Protein AF-A0A2D4HN93-F1 (afdb_monomer_lite)

Radius of gyration: 15.49 Å; chains: 1; bounding box: 56×27×33 Å

Foldseek 3Di:
DDDDDVVVVVLVVLLVVLLVLLQDVVNVVCNLVSLVVLLVSLVVCQQVCLVCCVVPVVSLLVSLVVVVVVQQPQDPVRDGDGRPVNVSSVVSVVSNCVRNPPSCVVCVVSVVVSVVVRD

Organism: NCBI:txid129467

Secondary structure (DSSP, 8-state):
-----HHHHHHHHHHHHHHHHHH-GGGGGGHHHHHHHHHHHHHHHGGGGGGGHHHHHHHHHHHHHHHGGGT--B-TTSPBPPPHHHHHHHHHHHHHHHHHGGGGGGGHHHHHHHHHHT-

Sequence (119 aa):
MGNLPLDEFYPAVSMVALMRIFRDQSLSHHHTMVVQAITFIFKSLGLKCVQFLPQVMPTFLNVIRVCDGAIREVKEDGDSVLGRRAEFLFQQLGMLVSFVRSHIRPYMDEIVTLMRDFW

pLDDT: mean 85.3, std 14.15, range [47.31, 97.31]

Structure (mmCIF, N/CA/C/O backbone):
data_AF-A0A2D4HN93-F1
#
_entry.id   AF-A0A2D4HN93-F1
#
loop_
_atom_site.group_PDB
_atom_site.id
_atom_site.type_symbol
_atom_site.label_atom_id
_atom_site.label_alt_id
_atom_site.label_comp_id
_atom_site.label_asym_id
_atom_site.label_entity_id
_atom_site.label_seq_id
_atom_site.pdbx_PDB_ins_code
_atom_site.Cartn_x
_atom_site.Cartn_y
_atom_site.Cartn_z
_atom_site.occupancy
_atom_site.B_iso_or_equiv
_atom_site.auth_seq_id
_atom_site.auth_comp_id
_atom_site.auth_asym_id
_atom_site.auth_atom_id
_atom_site.pdbx_PDB_model_num
ATOM 1 N N . MET A 1 1 ? -27.792 0.356 0.208 1.00 47.31 1 MET A N 1
ATOM 2 C CA . MET A 1 1 ? -26.472 0.876 0.618 1.00 47.31 1 MET A CA 1
ATOM 3 C C . MET A 1 1 ? -26.730 1.848 1.753 1.00 47.31 1 MET A C 1
ATOM 5 O O . MET A 1 1 ? -27.381 2.852 1.511 1.00 47.31 1 MET A O 1
ATOM 9 N N . GLY A 1 2 ? -26.401 1.481 2.995 1.00 51.75 2 GLY A N 1
ATOM 10 C CA . GLY A 1 2 ? -26.636 2.357 4.147 1.00 51.75 2 GLY A CA 1
ATOM 11 C C . GLY A 1 2 ? -25.764 3.604 4.036 1.00 51.75 2 GLY A C 1
ATOM 12 O O . GLY A 1 2 ? -24.595 3.481 3.679 1.00 51.75 2 GLY A O 1
ATOM 13 N N . ASN A 1 3 ? -26.335 4.784 4.284 1.00 58.66 3 ASN A N 1
ATOM 14 C CA . ASN A 1 3 ? -25.585 6.036 4.345 1.00 58.66 3 ASN A CA 1
ATOM 15 C C . ASN A 1 3 ? -24.503 5.907 5.421 1.00 58.66 3 ASN A C 1
ATOM 17 O O . ASN A 1 3 ? -24.812 5.961 6.611 1.00 58.66 3 ASN A O 1
ATOM 21 N N . LEU A 1 4 ? -23.248 5.732 5.006 1.00 65.31 4 LEU A N 1
ATOM 22 C CA . LEU A 1 4 ? -22.130 6.009 5.892 1.00 65.31 4 LEU A CA 1
ATOM 23 C C . LEU A 1 4 ? -22.155 7.511 6.221 1.00 65.31 4 LEU A C 1
ATOM 25 O O . LEU A 1 4 ? -22.493 8.316 5.344 1.00 65.31 4 LEU A O 1
ATOM 29 N N . PRO A 1 5 ? -21.792 7.914 7.450 1.00 81.00 5 PRO A N 1
ATOM 30 C CA . PRO A 1 5 ? -21.475 9.308 7.725 1.00 81.00 5 PRO A CA 1
ATOM 31 C C . PRO A 1 5 ? -20.462 9.803 6.682 1.00 81.00 5 PRO A C 1
ATOM 33 O O . PRO A 1 5 ? -19.585 9.041 6.268 1.00 81.00 5 PRO A O 1
ATOM 36 N N . LEU A 1 6 ? -20.571 11.061 6.241 1.00 84.38 6 LEU A N 1
ATOM 37 C CA . LEU A 1 6 ? -19.728 11.601 5.160 1.00 84.38 6 LEU A CA 1
ATOM 38 C C . LEU A 1 6 ? -18.224 11.375 5.413 1.00 84.38 6 LEU A C 1
ATOM 40 O O . LEU A 1 6 ? -17.483 11.060 4.483 1.00 84.38 6 LEU A O 1
ATOM 44 N N . ASP A 1 7 ? -17.803 11.423 6.677 1.00 81.12 7 ASP A N 1
ATOM 45 C CA . ASP A 1 7 ? -16.424 11.182 7.119 1.00 81.12 7 ASP A CA 1
ATOM 46 C C . ASP A 1 7 ? -15.901 9.769 6.806 1.00 81.12 7 ASP A C 1
ATOM 48 O O . ASP A 1 7 ? -14.701 9.574 6.626 1.00 81.12 7 ASP A O 1
ATOM 52 N N . GLU A 1 8 ? -16.784 8.774 6.718 1.00 84.06 8 GLU A N 1
ATOM 53 C CA . GLU A 1 8 ? -16.445 7.396 6.343 1.00 84.06 8 GLU A CA 1
ATOM 54 C C . GLU A 1 8 ? -16.673 7.141 4.845 1.00 84.06 8 GLU A C 1
ATOM 56 O O . GLU A 1 8 ? -16.007 6.295 4.242 1.00 84.06 8 GLU A O 1
ATOM 61 N N . PHE A 1 9 ? -17.560 7.920 4.218 1.00 88.75 9 PHE A N 1
ATOM 62 C CA . PHE A 1 9 ? -17.839 7.858 2.786 1.00 88.75 9 PHE A CA 1
ATOM 63 C C . PHE A 1 9 ? -16.641 8.305 1.933 1.00 88.75 9 PHE A C 1
ATOM 65 O O . PHE A 1 9 ? -16.270 7.600 0.991 1.00 88.75 9 PHE A O 1
ATOM 72 N N . TYR A 1 10 ? -15.998 9.436 2.254 1.00 91.88 10 TYR A N 1
ATOM 73 C CA . TYR A 1 10 ? -14.899 9.958 1.425 1.00 91.88 10 TYR A CA 1
ATOM 74 C C . TYR A 1 10 ? -13.687 9.017 1.339 1.00 91.88 10 TYR A C 1
ATOM 76 O O . TYR A 1 10 ? -13.215 8.770 0.220 1.00 91.88 10 TYR A O 1
ATOM 84 N N . PRO A 1 11 ? -13.182 8.441 2.451 1.00 91.94 11 PRO A N 1
ATOM 85 C CA . PRO A 1 11 ? -12.104 7.463 2.384 1.00 91.94 11 PRO A CA 1
ATOM 86 C C . PRO A 1 11 ? -12.524 6.208 1.620 1.00 91.94 11 PRO A C 1
ATOM 88 O O . PRO A 1 11 ? -11.753 5.725 0.798 1.00 91.94 11 PRO A O 1
ATOM 91 N N . ALA A 1 12 ? -13.751 5.714 1.817 1.00 92.62 12 ALA A N 1
ATOM 92 C CA . ALA A 1 12 ? -14.230 4.523 1.122 1.00 92.62 12 ALA A CA 1
ATOM 93 C C . ALA A 1 12 ? -14.256 4.712 -0.405 1.00 92.62 12 ALA A C 1
ATOM 95 O O . ALA A 1 12 ? -13.712 3.887 -1.141 1.00 92.62 12 ALA A O 1
ATOM 96 N N . VAL A 1 13 ? -14.817 5.823 -0.892 1.00 94.81 13 VAL A N 1
ATOM 97 C CA . VAL A 1 13 ? -14.859 6.127 -2.332 1.00 94.81 13 VAL A CA 1
ATOM 98 C C . VAL A 1 13 ? -13.454 6.332 -2.900 1.00 94.81 13 VAL A C 1
ATOM 100 O O . VAL A 1 13 ? -13.134 5.789 -3.960 1.00 94.81 13 VAL A O 1
ATOM 103 N N . SER A 1 14 ? -12.594 7.055 -2.176 1.00 95.12 14 SER A N 1
ATOM 104 C CA . SER A 1 14 ? -11.201 7.284 -2.582 1.00 95.12 14 SER A CA 1
ATOM 105 C C . SER A 1 14 ? -10.433 5.968 -2.696 1.00 95.12 14 SER A C 1
ATOM 107 O O . SER A 1 14 ? -9.773 5.724 -3.704 1.00 95.12 14 SER A O 1
ATOM 109 N N . MET A 1 15 ? -10.573 5.077 -1.710 1.00 94.94 15 MET A N 1
ATOM 110 C CA . MET A 1 15 ? -9.950 3.754 -1.727 1.00 94.94 15 MET A CA 1
ATOM 111 C C . MET A 1 15 ? -10.433 2.922 -2.914 1.00 94.94 15 MET A C 1
ATOM 113 O O . MET A 1 15 ? -9.614 2.336 -3.613 1.00 94.94 15 MET A O 1
ATOM 117 N N . VAL A 1 16 ? -11.734 2.900 -3.214 1.00 94.62 16 VAL A N 1
ATOM 118 C CA . VAL A 1 16 ? -12.258 2.168 -4.381 1.00 94.62 16 VAL A CA 1
ATOM 119 C C . VAL A 1 16 ? -11.640 2.670 -5.690 1.00 94.62 16 VAL A C 1
ATOM 121 O O . VAL A 1 16 ? -11.201 1.855 -6.505 1.00 94.62 16 VAL A O 1
ATOM 124 N N . ALA A 1 17 ? -11.560 3.988 -5.886 1.00 95.25 17 ALA A N 1
ATOM 125 C CA . ALA A 1 17 ? -10.973 4.574 -7.090 1.00 95.25 17 ALA A CA 1
ATOM 126 C C . ALA A 1 17 ? -9.465 4.285 -7.201 1.00 95.25 17 ALA A C 1
ATOM 128 O O . ALA A 1 17 ? -9.000 3.821 -8.244 1.00 95.25 17 ALA A O 1
ATOM 129 N N . LEU A 1 18 ? -8.713 4.486 -6.114 1.00 96.31 18 LEU A N 1
ATOM 130 C CA . LEU A 1 18 ? -7.272 4.226 -6.057 1.00 96.31 18 LEU A CA 1
ATOM 131 C C . LEU A 1 18 ? -6.955 2.749 -6.313 1.00 96.31 18 LEU A C 1
ATOM 133 O O . LEU A 1 18 ? -6.078 2.436 -7.116 1.00 96.31 18 LEU A O 1
ATOM 137 N N . MET A 1 19 ? -7.712 1.831 -5.708 1.00 95.06 19 MET A N 1
ATOM 138 C CA . MET A 1 19 ? -7.525 0.393 -5.908 1.00 95.06 19 MET A CA 1
ATOM 139 C C . MET A 1 19 ? -7.823 -0.052 -7.341 1.00 95.06 19 MET A C 1
ATOM 141 O O . MET A 1 19 ? -7.245 -1.036 -7.797 1.00 95.06 19 MET A O 1
ATOM 145 N N . ARG A 1 20 ? -8.695 0.658 -8.068 1.00 94.25 20 ARG A N 1
ATOM 146 C CA . ARG A 1 20 ? -8.950 0.383 -9.488 1.00 94.25 20 ARG A CA 1
ATOM 147 C C . ARG A 1 20 ? -7.718 0.672 -10.339 1.00 94.25 20 ARG A C 1
ATOM 149 O O . ARG A 1 20 ? -7.347 -0.170 -11.145 1.00 94.25 20 ARG A O 1
ATOM 156 N N . ILE A 1 21 ? -7.078 1.819 -10.109 1.00 93.81 21 ILE A N 1
ATOM 157 C CA . ILE A 1 21 ? -5.837 2.206 -10.796 1.00 93.81 21 ILE A CA 1
ATOM 158 C C . ILE A 1 21 ? -4.710 1.250 -10.403 1.00 93.81 21 ILE A C 1
ATOM 160 O O . ILE A 1 21 ? -3.990 0.761 -11.259 1.00 93.81 21 ILE A O 1
ATOM 164 N N . PHE A 1 22 ? -4.589 0.930 -9.113 1.00 92.38 22 PHE A N 1
ATOM 165 C CA . PHE A 1 22 ? -3.486 0.120 -8.596 1.00 92.38 22 PHE A CA 1
ATOM 166 C C . PHE A 1 22 ? -3.460 -1.326 -9.112 1.00 92.38 22 PHE A C 1
ATOM 168 O O . PHE A 1 22 ? -2.412 -1.968 -9.115 1.00 92.38 22 PHE A O 1
ATOM 175 N N . ARG A 1 23 ? -4.617 -1.855 -9.524 1.00 90.50 23 ARG A N 1
ATOM 176 C CA . ARG A 1 23 ? -4.738 -3.190 -10.128 1.00 90.50 23 ARG A CA 1
ATOM 177 C C . ARG A 1 23 ? -4.372 -3.208 -11.611 1.00 90.50 23 ARG A C 1
ATOM 179 O O . ARG A 1 23 ? -4.108 -4.285 -12.138 1.00 90.50 23 ARG A O 1
ATOM 186 N N . ASP A 1 24 ? -4.381 -2.058 -12.278 1.00 89.69 24 ASP A N 1
ATOM 187 C CA . ASP A 1 24 ? -4.152 -1.960 -13.714 1.00 89.69 24 ASP A CA 1
ATOM 188 C C . ASP A 1 24 ? -2.668 -1.727 -14.018 1.00 89.69 24 ASP A C 1
ATOM 190 O O . ASP A 1 24 ? -2.142 -0.624 -13.887 1.00 89.69 24 ASP A O 1
ATOM 194 N N . GLN A 1 25 ? -1.986 -2.776 -14.477 1.00 82.50 25 GLN A N 1
ATOM 195 C CA . GLN A 1 25 ? -0.558 -2.708 -14.795 1.00 82.50 25 GLN A CA 1
ATOM 196 C C . GLN A 1 25 ? -0.231 -1.753 -15.953 1.00 82.50 25 GLN A C 1
ATOM 198 O O . GLN A 1 25 ? 0.896 -1.254 -16.024 1.00 82.50 25 GLN A O 1
ATOM 203 N N . SER A 1 26 ? -1.196 -1.442 -16.830 1.00 87.62 26 SER A N 1
ATOM 204 C CA . SER A 1 26 ? -1.000 -0.440 -17.887 1.00 87.62 26 SER A CA 1
ATOM 205 C C . SER A 1 26 ? -0.810 0.970 -17.314 1.00 87.62 26 SER A C 1
ATOM 207 O O . SER A 1 26 ? -0.161 1.812 -17.931 1.00 87.62 26 SER A O 1
ATOM 209 N N . LEU A 1 27 ? -1.279 1.200 -16.082 1.00 87.31 27 LEU A N 1
ATOM 210 C CA . LEU A 1 27 ? -1.138 2.447 -15.330 1.00 87.31 27 LEU A CA 1
ATOM 211 C C . LEU A 1 27 ? 0.026 2.403 -14.330 1.00 87.31 27 LEU A C 1
ATOM 213 O O . LEU A 1 27 ? 0.084 3.214 -13.403 1.00 87.31 27 LEU A O 1
ATOM 217 N N . SER A 1 28 ? 0.984 1.492 -14.518 1.00 82.81 28 SER A N 1
ATOM 218 C CA . SER A 1 28 ? 2.140 1.303 -13.631 1.00 82.81 28 SER A CA 1
ATOM 219 C C . SER A 1 28 ? 2.910 2.590 -13.304 1.00 82.81 28 SER A C 1
ATOM 221 O O . SER A 1 28 ? 3.355 2.753 -12.165 1.00 82.81 28 SER A O 1
ATOM 223 N N . HIS A 1 29 ? 2.995 3.540 -14.243 1.00 85.88 29 HIS A N 1
ATOM 224 C CA . HIS A 1 29 ? 3.591 4.867 -14.036 1.00 85.88 29 HIS A CA 1
ATOM 225 C C . HIS A 1 29 ? 2.916 5.688 -12.920 1.00 85.88 29 HIS A C 1
ATOM 227 O O . HIS A 1 29 ? 3.555 6.543 -12.311 1.00 85.88 29 HIS A O 1
ATOM 233 N N . HIS A 1 30 ? 1.645 5.419 -12.612 1.00 90.19 30 HIS A N 1
ATOM 234 C CA . HIS A 1 30 ? 0.889 6.089 -11.553 1.00 90.19 30 HIS A CA 1
ATOM 235 C C . HIS A 1 30 ? 0.920 5.346 -10.211 1.00 90.19 30 HIS A C 1
ATOM 237 O O . HIS A 1 30 ? 0.497 5.911 -9.201 1.00 90.19 30 HIS A O 1
ATOM 243 N N . HIS A 1 31 ? 1.442 4.113 -10.147 1.00 89.38 31 HIS A N 1
ATOM 244 C CA . HIS A 1 31 ? 1.404 3.307 -8.918 1.00 89.38 31 HIS A CA 1
AT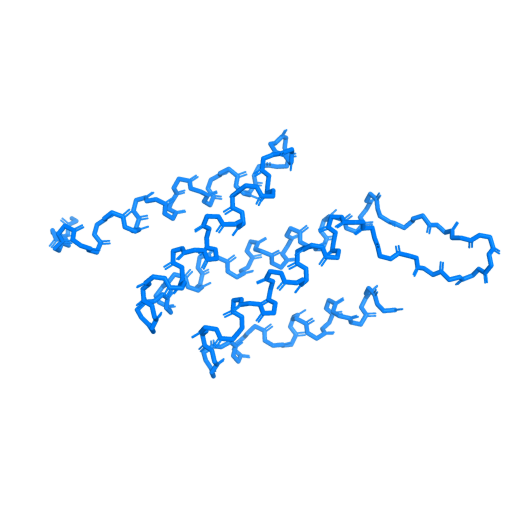OM 245 C C . HIS A 1 31 ? 2.109 3.996 -7.746 1.00 89.38 31 HIS A C 1
ATOM 247 O O . HIS A 1 31 ? 1.614 3.927 -6.626 1.00 89.38 31 HIS A O 1
ATOM 253 N N . THR A 1 32 ? 3.213 4.708 -7.992 1.00 89.81 32 THR A N 1
ATOM 254 C CA . THR A 1 32 ? 3.920 5.465 -6.948 1.00 89.81 32 THR A CA 1
ATOM 255 C C . THR A 1 32 ? 2.997 6.479 -6.271 1.00 89.81 32 THR A C 1
ATOM 257 O O . THR A 1 32 ? 2.902 6.501 -5.045 1.00 89.81 32 THR A O 1
ATOM 260 N N . MET A 1 33 ? 2.257 7.268 -7.058 1.00 93.12 33 MET A N 1
ATOM 261 C CA . MET A 1 33 ? 1.324 8.275 -6.536 1.00 93.12 33 MET A CA 1
ATOM 262 C C . MET A 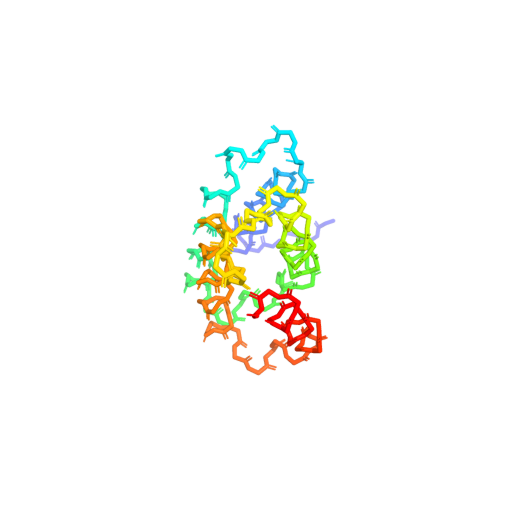1 33 ? 0.141 7.629 -5.811 1.00 93.12 33 MET A C 1
ATOM 264 O O . MET A 1 33 ? -0.276 8.097 -4.753 1.00 93.12 33 MET A O 1
ATOM 268 N N . VAL A 1 34 ? -0.380 6.526 -6.354 1.00 95.00 34 VAL A N 1
ATOM 269 C CA . VAL A 1 34 ? -1.496 5.789 -5.749 1.00 95.00 34 VAL A CA 1
ATOM 270 C C . VAL A 1 34 ? -1.111 5.230 -4.381 1.00 95.00 34 VAL A C 1
ATOM 272 O O . VAL A 1 34 ? -1.855 5.394 -3.417 1.00 95.00 34 VAL A O 1
ATOM 275 N N . VAL A 1 35 ? 0.070 4.622 -4.268 1.00 94.00 35 VAL A N 1
ATOM 276 C CA . VAL A 1 35 ? 0.562 4.076 -3.000 1.00 94.00 35 VAL A CA 1
ATOM 277 C C . VAL A 1 35 ? 0.775 5.182 -1.970 1.00 94.00 35 VAL A C 1
ATOM 279 O O . VAL A 1 35 ? 0.337 5.031 -0.833 1.00 94.00 35 VAL A O 1
ATOM 282 N N . GLN A 1 36 ? 1.364 6.318 -2.358 1.00 94.00 36 GLN A N 1
ATOM 283 C CA . GLN A 1 36 ? 1.510 7.469 -1.456 1.00 94.00 36 GLN A CA 1
ATOM 284 C C . GLN A 1 36 ? 0.158 7.952 -0.919 1.00 94.00 36 GLN A C 1
ATOM 286 O O . GLN A 1 36 ? 0.033 8.218 0.278 1.00 94.00 36 GLN A O 1
ATOM 291 N N . ALA A 1 37 ? -0.865 8.022 -1.778 1.00 96.12 37 ALA A N 1
ATOM 292 C CA . ALA A 1 37 ? -2.213 8.406 -1.373 1.00 96.12 37 ALA A CA 1
ATOM 293 C C . ALA A 1 37 ? -2.824 7.401 -0.382 1.00 96.12 37 ALA A C 1
ATOM 295 O O . ALA A 1 37 ? -3.372 7.812 0.640 1.00 96.12 37 ALA A O 1
ATOM 296 N N . ILE A 1 38 ? -2.678 6.093 -0.625 1.00 95.38 38 ILE A N 1
ATOM 297 C CA . ILE A 1 38 ? -3.155 5.044 0.293 1.00 95.38 38 ILE A CA 1
ATOM 298 C C . ILE A 1 38 ? -2.450 5.151 1.652 1.00 95.38 38 ILE A C 1
ATOM 300 O O . ILE A 1 38 ? -3.117 5.169 2.689 1.00 95.38 38 ILE A O 1
ATOM 304 N N . THR A 1 39 ? -1.121 5.287 1.665 1.00 94.19 39 THR A N 1
ATOM 305 C CA . THR A 1 39 ? -0.333 5.470 2.893 1.00 94.19 39 THR A CA 1
ATOM 306 C C . THR A 1 39 ? -0.801 6.704 3.670 1.00 94.19 39 THR A C 1
ATOM 308 O O . THR A 1 39 ? -0.953 6.650 4.893 1.00 94.19 39 THR A O 1
ATOM 311 N N . PHE A 1 40 ? -1.081 7.812 2.977 1.00 94.88 40 PHE A N 1
ATOM 312 C CA . PHE A 1 40 ? -1.595 9.033 3.596 1.00 94.88 40 PHE A CA 1
ATOM 313 C C . PHE A 1 40 ? -3.003 8.850 4.184 1.00 94.88 40 PHE A C 1
ATOM 315 O O . PHE A 1 40 ? -3.243 9.253 5.323 1.00 94.88 40 PHE A O 1
ATOM 322 N N . ILE A 1 41 ? -3.912 8.184 3.463 1.00 94.88 41 ILE A N 1
ATOM 323 C CA . ILE A 1 41 ? -5.256 7.853 3.959 1.00 94.88 41 ILE A CA 1
ATOM 324 C C . ILE A 1 41 ? -5.152 7.005 5.232 1.00 94.88 41 ILE A C 1
ATOM 326 O O . ILE A 1 41 ? -5.770 7.340 6.243 1.00 94.88 41 ILE A O 1
ATOM 330 N N . PHE A 1 42 ? -4.318 5.964 5.232 1.00 94.69 42 PHE A N 1
ATOM 331 C CA . PHE A 1 42 ? -4.127 5.094 6.396 1.00 94.69 42 PHE A CA 1
ATOM 332 C C . PHE A 1 42 ? -3.582 5.867 7.598 1.00 94.69 42 PHE A C 1
ATOM 334 O O . PHE A 1 42 ? -4.099 5.727 8.708 1.00 94.69 42 PHE A O 1
ATOM 341 N N . LYS A 1 43 ? -2.603 6.749 7.365 1.00 93.56 43 LYS A N 1
ATOM 342 C CA . LYS A 1 43 ? -2.077 7.653 8.391 1.00 93.56 43 LYS A CA 1
ATOM 343 C C . LYS A 1 43 ? -3.173 8.551 8.975 1.00 93.56 43 LYS A C 1
ATOM 345 O O . LYS A 1 43 ? -3.241 8.697 10.191 1.00 93.56 43 LYS A O 1
ATOM 350 N N . SER A 1 44 ? -4.021 9.140 8.130 1.00 93.69 44 SER A N 1
ATOM 351 C CA . SER A 1 44 ? -5.078 10.069 8.560 1.00 93.69 44 SER A CA 1
ATOM 352 C C . SER A 1 44 ? -6.201 9.391 9.355 1.00 93.69 44 SER A C 1
ATOM 354 O O . SER A 1 44 ? -6.747 9.980 10.283 1.00 93.69 44 SER A O 1
ATOM 356 N N . LEU A 1 45 ? -6.514 8.134 9.029 1.00 92.88 45 LEU A N 1
ATOM 357 C CA . LEU A 1 45 ? -7.593 7.369 9.654 1.00 92.88 45 LEU A CA 1
ATOM 358 C C . LEU A 1 45 ? -7.197 6.692 10.973 1.00 92.88 45 LEU A C 1
ATOM 360 O O . LEU A 1 45 ? -8.073 6.246 11.722 1.00 92.88 45 LEU A O 1
ATOM 364 N N . GLY A 1 46 ? -5.898 6.546 11.251 1.00 91.19 46 GLY A N 1
ATOM 365 C CA . GLY A 1 46 ? -5.420 5.741 12.374 1.00 91.19 46 GLY A CA 1
ATOM 366 C C . GLY A 1 46 ? -5.942 4.301 12.283 1.00 91.19 46 GLY A C 1
ATOM 367 O O . GLY A 1 46 ? -5.974 3.712 11.207 1.00 91.19 46 GLY A O 1
ATOM 368 N N . LEU A 1 47 ? -6.417 3.724 13.392 1.00 90.62 47 LEU A N 1
ATOM 369 C CA . LEU A 1 47 ? -6.906 2.334 13.412 1.00 90.62 47 LEU A CA 1
ATOM 370 C C . LEU A 1 47 ? -8.177 2.096 12.578 1.00 90.62 47 LEU A C 1
ATOM 372 O O . LEU A 1 47 ? -8.458 0.953 12.222 1.00 90.62 47 LEU A O 1
ATOM 376 N N . LYS A 1 48 ? -8.919 3.145 12.192 1.00 91.69 48 LYS A N 1
ATOM 377 C CA . LYS A 1 48 ? -10.082 2.991 11.302 1.00 91.69 48 LYS A CA 1
ATOM 378 C C . LYS A 1 48 ? -9.690 2.519 9.897 1.00 91.69 48 LYS A C 1
ATOM 380 O O . LYS A 1 48 ? -10.563 2.070 9.160 1.00 91.69 48 LYS A O 1
ATOM 385 N N . CYS A 1 49 ? -8.408 2.581 9.515 1.00 93.25 49 CYS A N 1
ATOM 386 C CA . CYS A 1 49 ? -7.945 2.073 8.222 1.00 93.25 49 CYS A CA 1
ATOM 387 C C . CYS A 1 49 ? -7.998 0.539 8.106 1.00 93.25 49 CYS A C 1
ATOM 389 O O . CYS A 1 49 ? -8.026 0.015 6.994 1.00 93.25 49 CYS A O 1
ATOM 391 N N . VAL A 1 50 ? -8.074 -0.182 9.234 1.00 94.56 50 VAL A N 1
ATOM 392 C CA . VAL A 1 50 ? -8.090 -1.655 9.287 1.00 94.56 50 VAL A CA 1
ATOM 393 C C . VAL A 1 50 ? -9.222 -2.249 8.444 1.00 94.56 50 VAL A C 1
ATOM 395 O O . VAL A 1 50 ? -9.033 -3.295 7.829 1.00 94.56 50 VAL A O 1
ATOM 398 N N . GLN A 1 51 ? -10.362 -1.561 8.331 1.00 93.88 51 GLN A N 1
ATOM 399 C CA . GLN A 1 51 ? -11.486 -2.000 7.493 1.00 93.88 51 GLN A CA 1
ATOM 400 C C . GLN A 1 51 ? -11.130 -2.119 5.999 1.00 93.88 51 GLN A C 1
ATOM 402 O O . GLN A 1 51 ? -11.745 -2.901 5.280 1.00 93.88 51 GLN A O 1
ATOM 407 N N . PHE A 1 52 ? -10.119 -1.378 5.531 1.00 94.81 52 PHE A N 1
ATOM 408 C CA . PHE A 1 52 ? -9.676 -1.386 4.136 1.00 94.81 52 PHE A CA 1
ATOM 409 C C . PHE A 1 52 ? -8.572 -2.418 3.865 1.00 94.81 52 PHE A C 1
ATOM 411 O O . PHE A 1 52 ? -8.276 -2.698 2.702 1.00 94.81 52 PHE A O 1
ATOM 418 N N . LEU A 1 53 ? -7.975 -3.027 4.900 1.00 94.50 53 LEU A N 1
ATOM 419 C CA . LEU A 1 53 ? -6.893 -4.008 4.740 1.00 94.50 53 LEU A CA 1
ATOM 420 C C . LEU A 1 53 ? -7.240 -5.168 3.794 1.00 94.50 53 LEU A C 1
ATOM 422 O O . LEU A 1 53 ? -6.427 -5.431 2.906 1.00 94.50 53 LEU A O 1
ATOM 426 N N . PRO A 1 54 ? -8.414 -5.829 3.907 1.00 94.50 54 PRO A N 1
ATOM 427 C CA . PRO A 1 54 ? -8.765 -6.947 3.026 1.00 94.50 54 PRO A CA 1
ATOM 428 C C . PRO A 1 54 ? -8.833 -6.565 1.548 1.00 94.50 54 PRO A C 1
ATOM 430 O O . PRO A 1 54 ? -8.629 -7.405 0.677 1.00 94.50 54 PRO A O 1
ATOM 433 N N . GLN A 1 55 ? -9.100 -5.293 1.251 1.00 92.94 55 GLN A N 1
ATOM 434 C CA . GLN A 1 55 ? -9.145 -4.792 -0.116 1.00 92.94 55 GLN A CA 1
ATOM 435 C C . GLN A 1 55 ? -7.750 -4.431 -0.641 1.00 92.94 55 GLN A C 1
ATOM 437 O O . GLN A 1 55 ? -7.456 -4.681 -1.813 1.00 92.94 55 GLN A O 1
ATOM 442 N N . VAL A 1 56 ? -6.911 -3.831 0.210 1.00 94.94 56 VAL A N 1
ATOM 443 C CA . VAL A 1 56 ? -5.603 -3.274 -0.164 1.00 94.94 56 VAL A CA 1
ATOM 444 C C . VAL A 1 56 ? -4.525 -4.344 -0.212 1.00 94.94 56 VAL A C 1
ATOM 446 O O . VAL A 1 56 ? -3.837 -4.464 -1.226 1.00 94.94 56 VAL A O 1
ATOM 449 N N . MET A 1 57 ? -4.385 -5.129 0.859 1.00 94.81 57 MET A N 1
ATOM 450 C CA . MET A 1 57 ? -3.223 -5.996 1.063 1.00 94.81 57 MET A CA 1
ATOM 451 C C . MET A 1 57 ? -3.029 -7.028 -0.049 1.00 94.81 57 MET A C 1
ATOM 453 O O . MET A 1 57 ? -1.932 -7.058 -0.604 1.00 94.81 57 MET A O 1
ATOM 457 N N . PRO A 1 58 ? -4.051 -7.793 -0.483 1.00 94.56 58 PRO A N 1
ATOM 458 C CA . PRO A 1 58 ? -3.847 -8.794 -1.532 1.00 94.56 58 PRO A CA 1
ATOM 459 C C . PRO A 1 58 ? -3.376 -8.174 -2.852 1.00 9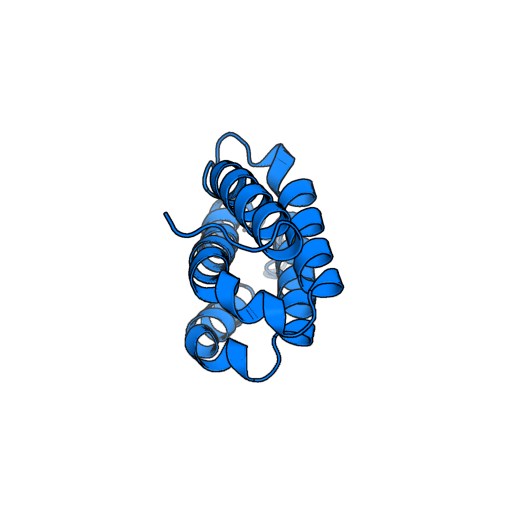4.56 58 PRO A C 1
ATOM 461 O O . PRO A 1 58 ? -2.524 -8.718 -3.546 1.00 94.56 58 PRO A O 1
ATOM 464 N N . THR A 1 59 ? -3.901 -6.992 -3.193 1.00 93.25 59 THR A N 1
ATOM 465 C CA . THR A 1 59 ? -3.473 -6.282 -4.405 1.00 93.25 59 THR A CA 1
ATOM 466 C C . THR A 1 59 ? -2.051 -5.748 -4.244 1.00 93.25 59 THR A C 1
ATOM 468 O O . THR A 1 59 ? -1.253 -5.873 -5.164 1.00 93.25 59 THR A O 1
ATOM 471 N N . PHE A 1 60 ? -1.717 -5.179 -3.084 1.00 93.69 60 PHE A N 1
ATOM 472 C CA . PHE A 1 60 ? -0.400 -4.605 -2.814 1.00 93.69 60 PHE A CA 1
ATOM 473 C C . PHE A 1 60 ? 0.717 -5.645 -2.902 1.00 93.69 60 PHE A C 1
ATOM 475 O O . PHE A 1 60 ? 1.712 -5.422 -3.589 1.00 93.69 60 PHE A O 1
ATOM 482 N N . LEU A 1 61 ? 0.522 -6.800 -2.266 1.00 93.12 61 LEU A N 1
ATOM 483 C CA . LEU A 1 61 ? 1.485 -7.901 -2.288 1.00 93.12 61 LEU A CA 1
ATOM 484 C C . LEU A 1 61 ? 1.627 -8.483 -3.700 1.00 93.12 61 LEU A C 1
ATOM 486 O O . LEU A 1 61 ? 2.743 -8.707 -4.164 1.00 93.12 61 LEU A O 1
ATOM 490 N N . ASN A 1 62 ? 0.519 -8.620 -4.436 1.00 91.00 62 ASN A N 1
ATOM 491 C CA . ASN A 1 62 ? 0.570 -9.039 -5.835 1.00 91.00 62 ASN A CA 1
ATOM 492 C C . ASN A 1 62 ? 1.308 -8.027 -6.729 1.00 91.00 62 ASN A C 1
ATOM 494 O O . ASN A 1 62 ? 2.064 -8.428 -7.608 1.00 91.00 62 ASN A O 1
ATOM 498 N N . VAL A 1 63 ? 1.136 -6.719 -6.508 1.00 88.94 63 VAL A N 1
ATOM 499 C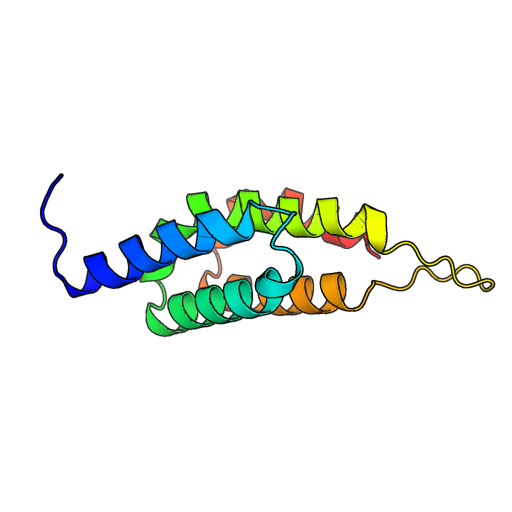 CA . VAL A 1 63 ? 1.868 -5.688 -7.263 1.00 88.94 63 VAL A CA 1
ATOM 500 C C . VAL A 1 63 ? 3.371 -5.788 -7.007 1.00 88.94 63 VAL A C 1
ATOM 502 O O . VAL A 1 63 ? 4.125 -5.698 -7.971 1.00 88.94 63 VAL A O 1
ATOM 505 N N . ILE A 1 64 ? 3.810 -6.022 -5.764 1.00 88.31 64 ILE A N 1
ATOM 506 C CA . ILE A 1 64 ? 5.228 -6.287 -5.463 1.00 88.31 64 ILE A CA 1
ATOM 507 C C . ILE A 1 64 ? 5.707 -7.521 -6.238 1.00 88.31 64 ILE A C 1
ATOM 509 O O . ILE A 1 64 ? 6.692 -7.425 -6.964 1.00 88.31 64 ILE A O 1
ATOM 513 N N . ARG A 1 65 ? 4.969 -8.638 -6.168 1.00 86.38 65 ARG A N 1
ATOM 514 C CA . ARG A 1 65 ? 5.322 -9.889 -6.862 1.00 86.38 65 ARG A CA 1
ATOM 515 C C . ARG A 1 65 ? 5.428 -9.718 -8.379 1.00 86.38 65 ARG A C 1
ATOM 517 O O . ARG A 1 65 ? 6.350 -10.231 -8.989 1.00 86.38 65 ARG A O 1
ATOM 524 N N . VAL A 1 66 ? 4.507 -8.986 -9.004 1.00 82.12 66 VAL A N 1
ATOM 525 C CA . VAL A 1 66 ? 4.527 -8.760 -10.461 1.00 82.12 66 VAL A CA 1
ATOM 526 C C . VAL A 1 66 ? 5.611 -7.757 -10.866 1.00 82.12 66 VAL A C 1
ATOM 528 O O . VAL A 1 66 ? 6.142 -7.851 -11.970 1.00 82.12 66 VAL A O 1
ATOM 531 N N . CYS A 1 67 ? 5.984 -6.823 -9.982 1.00 68.94 67 CYS A N 1
ATOM 532 C CA . CYS A 1 67 ? 7.127 -5.946 -10.234 1.00 68.94 67 CYS A CA 1
ATOM 533 C C . CYS A 1 67 ? 8.447 -6.732 -10.343 1.00 68.94 67 CYS A C 1
ATOM 535 O O . CYS A 1 67 ? 9.335 -6.253 -11.041 1.00 68.94 67 CYS A O 1
ATOM 537 N N . ASP A 1 68 ? 8.556 -7.931 -9.751 1.00 59.16 68 ASP A N 1
ATOM 538 C CA . ASP A 1 68 ? 9.737 -8.813 -9.840 1.00 59.16 68 ASP A CA 1
ATOM 539 C C . ASP A 1 68 ? 10.184 -9.078 -11.288 1.00 59.16 68 ASP A C 1
ATOM 541 O O . ASP A 1 68 ? 11.369 -9.014 -11.615 1.00 59.16 68 ASP A O 1
ATOM 545 N N . GLY A 1 69 ? 9.224 -9.277 -12.199 1.00 54.59 69 GLY A N 1
ATOM 546 C CA . GLY A 1 69 ? 9.505 -9.622 -13.596 1.00 54.59 69 GLY A CA 1
ATOM 547 C C . GLY A 1 69 ? 10.238 -8.535 -14.392 1.00 54.59 69 GLY A C 1
ATOM 548 O O . GLY A 1 69 ? 10.817 -8.836 -15.430 1.00 54.59 69 GLY A O 1
ATOM 549 N N . ALA A 1 70 ? 10.238 -7.287 -13.913 1.00 50.28 70 ALA A N 1
ATOM 550 C CA . ALA A 1 70 ? 10.956 -6.171 -14.535 1.00 50.28 70 ALA A CA 1
ATOM 551 C C . ALA A 1 70 ? 12.272 -5.822 -13.813 1.00 50.28 70 ALA A C 1
ATOM 553 O O . ALA A 1 70 ? 12.927 -4.856 -14.192 1.00 50.28 70 ALA A O 1
ATOM 554 N N . ILE A 1 71 ? 12.610 -6.540 -12.735 1.00 49.81 71 ILE A N 1
ATOM 555 C CA . ILE A 1 71 ? 13.502 -6.050 -11.677 1.00 49.81 71 ILE A CA 1
ATOM 556 C C . ILE A 1 71 ? 14.744 -6.915 -11.449 1.00 49.81 71 ILE A C 1
ATOM 558 O O . ILE A 1 71 ? 15.716 -6.407 -10.897 1.00 49.81 71 ILE A O 1
ATOM 562 N N . ARG A 1 72 ? 14.793 -8.167 -11.908 1.00 51.28 72 ARG A N 1
ATOM 563 C CA . ARG A 1 72 ? 16.032 -8.958 -11.843 1.00 51.28 72 ARG A CA 1
ATOM 564 C C . ARG A 1 72 ? 17.060 -8.475 -12.877 1.00 51.28 72 ARG A C 1
ATOM 566 O O . ARG A 1 72 ? 17.395 -9.186 -13.819 1.00 51.28 72 ARG A O 1
ATOM 573 N N . GLU A 1 73 ? 17.567 -7.257 -12.700 1.00 50.34 73 GLU A N 1
ATOM 574 C CA . GLU A 1 73 ? 18.874 -6.872 -13.214 1.00 50.34 73 GLU A CA 1
ATOM 575 C C . GLU A 1 73 ? 19.905 -7.678 -12.423 1.00 50.34 73 GLU A C 1
ATOM 577 O O . GLU A 1 73 ? 20.185 -7.420 -11.252 1.00 50.34 73 GLU A O 1
ATOM 582 N N . VAL A 1 74 ? 20.412 -8.728 -13.059 1.00 52.25 74 VAL A N 1
ATOM 583 C CA . VAL A 1 74 ? 21.545 -9.496 -12.553 1.00 52.25 74 VAL A CA 1
ATOM 584 C C . VAL A 1 74 ? 22.757 -8.571 -12.627 1.00 52.25 74 VAL A C 1
ATOM 586 O O . VAL A 1 74 ? 23.204 -8.249 -13.729 1.00 52.25 74 VAL A O 1
ATOM 589 N N . LYS A 1 75 ? 23.296 -8.117 -11.487 1.00 51.47 75 LYS A N 1
ATOM 590 C CA . LYS A 1 75 ? 24.668 -7.595 -11.505 1.00 51.47 75 LYS A CA 1
ATOM 591 C C . LYS A 1 75 ? 25.602 -8.742 -11.874 1.00 51.47 75 LYS A C 1
ATOM 593 O O . LYS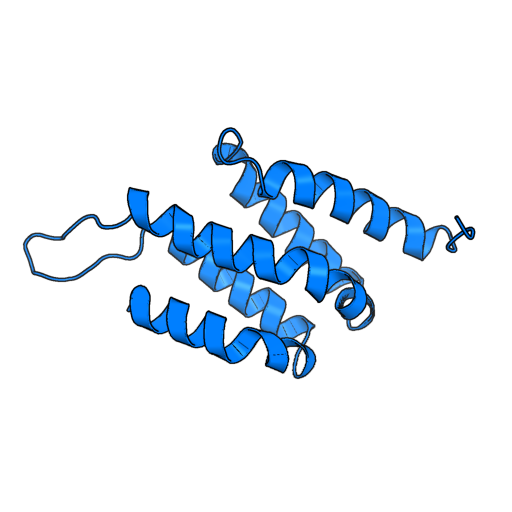 A 1 75 ? 25.444 -9.853 -11.370 1.00 51.47 75 LYS A O 1
ATOM 598 N N . GLU A 1 76 ? 26.600 -8.450 -12.705 1.00 55.69 76 GLU A N 1
ATOM 599 C CA . GLU A 1 76 ? 27.650 -9.405 -13.099 1.00 55.69 76 GLU A CA 1
ATOM 600 C C . GLU A 1 76 ? 28.376 -10.027 -11.888 1.00 55.69 76 GLU A C 1
ATOM 602 O O . GLU A 1 76 ? 28.885 -11.140 -11.982 1.00 55.69 76 GLU A O 1
ATOM 607 N N . ASP A 1 77 ? 28.329 -9.361 -10.730 1.00 61.66 77 ASP A N 1
ATOM 608 C CA . ASP A 1 77 ? 28.947 -9.796 -9.473 1.00 61.66 77 ASP A CA 1
ATOM 609 C C . ASP A 1 77 ? 28.114 -10.815 -8.664 1.00 61.66 77 ASP A C 1
ATOM 611 O O . ASP A 1 77 ? 28.517 -11.216 -7.574 1.00 61.66 77 ASP A O 1
ATOM 615 N N . GLY A 1 78 ? 26.950 -11.246 -9.166 1.00 54.78 78 GLY A N 1
ATOM 616 C CA . GLY A 1 78 ? 26.083 -12.225 -8.494 1.00 54.78 78 GLY A CA 1
ATOM 617 C C . GLY A 1 78 ? 25.138 -11.647 -7.433 1.00 54.78 78 GLY A C 1
ATOM 618 O O . GLY A 1 78 ? 24.336 -12.395 -6.878 1.00 54.78 78 GLY A O 1
ATOM 619 N N . ASP A 1 79 ? 25.180 -10.334 -7.190 1.00 54.59 79 ASP A N 1
ATOM 620 C CA . ASP A 1 79 ? 24.252 -9.627 -6.300 1.00 54.59 79 ASP A CA 1
ATOM 621 C C . ASP A 1 79 ? 22.947 -9.282 -7.037 1.00 54.59 79 ASP A C 1
ATOM 623 O O . ASP A 1 79 ? 22.933 -8.521 -8.011 1.00 54.59 79 ASP A O 1
ATOM 627 N N . SER A 1 80 ? 21.820 -9.807 -6.563 1.00 55.50 80 SER A N 1
ATOM 628 C CA . SER A 1 80 ? 20.499 -9.342 -6.985 1.00 55.50 80 SER A CA 1
ATOM 629 C C . SER A 1 80 ? 20.245 -7.941 -6.436 1.00 55.50 80 SER A C 1
ATOM 631 O O . SER A 1 80 ? 20.216 -7.734 -5.225 1.00 55.50 80 SER A O 1
ATOM 633 N N . VAL A 1 81 ? 20.036 -6.962 -7.318 1.00 61.06 81 VAL A N 1
ATOM 634 C CA . VAL A 1 81 ? 19.612 -5.620 -6.907 1.00 61.06 81 VAL A CA 1
ATOM 635 C C . VAL A 1 81 ? 18.094 -5.550 -6.925 1.00 61.06 81 VAL A C 1
ATOM 637 O O . VAL A 1 81 ? 17.452 -5.820 -7.940 1.00 61.06 81 VAL A O 1
ATOM 640 N N . LEU A 1 82 ? 17.512 -5.133 -5.802 1.00 67.81 82 LEU A N 1
ATOM 641 C CA . LEU A 1 82 ? 16.102 -4.794 -5.749 1.00 67.81 82 LEU A CA 1
ATOM 642 C C . LEU A 1 82 ? 15.863 -3.551 -6.613 1.00 67.81 82 LEU A C 1
ATOM 644 O O . LEU A 1 82 ? 16.427 -2.484 -6.402 1.00 67.81 82 LEU A O 1
ATOM 648 N N . GLY A 1 83 ? 15.012 -3.678 -7.617 1.00 73.06 83 GLY A N 1
ATOM 649 C CA . GLY A 1 83 ? 14.704 -2.579 -8.521 1.00 73.06 83 GLY A CA 1
ATOM 650 C C . GLY A 1 83 ? 14.057 -1.436 -7.747 1.00 73.06 83 GLY A C 1
ATOM 651 O O . GLY A 1 83 ? 13.219 -1.667 -6.874 1.00 73.06 83 GLY A O 1
ATOM 652 N N . ARG A 1 84 ? 14.388 -0.189 -8.107 1.00 77.62 84 ARG A N 1
ATOM 653 C CA . ARG A 1 84 ? 13.961 1.036 -7.389 1.00 77.62 84 ARG A CA 1
ATOM 654 C C . ARG A 1 84 ? 12.465 1.078 -7.053 1.00 77.62 84 ARG A C 1
ATOM 656 O O . ARG A 1 84 ? 12.050 1.639 -6.042 1.00 77.62 84 ARG A O 1
ATOM 663 N N . ARG A 1 85 ? 11.627 0.498 -7.919 1.00 78.12 85 ARG A N 1
ATOM 664 C CA . ARG A 1 85 ? 10.177 0.413 -7.704 1.00 78.12 85 ARG A CA 1
ATOM 665 C C . ARG A 1 85 ? 9.812 -0.559 -6.582 1.00 78.12 85 ARG A C 1
ATOM 667 O O . ARG A 1 85 ? 8.951 -0.225 -5.774 1.00 78.12 85 ARG A O 1
ATOM 674 N N . ALA A 1 86 ? 10.441 -1.729 -6.520 1.00 82.44 86 ALA A N 1
ATOM 675 C CA . ALA A 1 86 ? 10.215 -2.679 -5.438 1.00 82.44 86 ALA A CA 1
ATOM 676 C C . ALA A 1 86 ? 10.751 -2.133 -4.107 1.00 82.44 86 ALA A C 1
ATOM 678 O O . ALA A 1 86 ? 10.021 -2.186 -3.123 1.00 82.44 86 ALA A O 1
ATOM 679 N N . GLU A 1 87 ? 11.932 -1.500 -4.089 1.00 85.81 87 GLU A N 1
ATOM 680 C CA . GLU A 1 87 ? 12.456 -0.802 -2.899 1.00 85.81 87 GLU A CA 1
ATOM 681 C C . GLU A 1 87 ? 11.431 0.189 -2.332 1.00 85.81 87 GLU A C 1
ATOM 683 O O . GLU A 1 87 ? 11.087 0.144 -1.149 1.00 85.81 87 GLU A O 1
ATOM 688 N N . PHE A 1 88 ? 10.877 1.045 -3.196 1.00 88.19 88 PHE A N 1
ATOM 689 C CA . PHE A 1 88 ? 9.832 1.989 -2.814 1.00 88.19 88 PHE A CA 1
ATOM 690 C C . PHE A 1 88 ? 8.584 1.281 -2.260 1.00 88.19 88 PHE A C 1
ATOM 692 O O . PHE A 1 88 ? 8.063 1.679 -1.217 1.00 88.19 88 PHE A O 1
ATOM 699 N N . LEU A 1 89 ? 8.099 0.223 -2.917 1.00 90.50 89 LEU A N 1
ATOM 700 C CA . LEU A 1 89 ? 6.918 -0.513 -2.456 1.00 90.50 89 LEU A CA 1
ATOM 701 C C . LEU A 1 89 ? 7.148 -1.194 -1.101 1.00 90.50 89 LEU A C 1
ATOM 703 O O . LEU A 1 89 ? 6.252 -1.154 -0.261 1.00 90.50 89 LEU A O 1
ATOM 707 N N . PHE A 1 90 ? 8.333 -1.755 -0.850 1.00 92.00 90 PHE A N 1
ATOM 708 C CA . PHE A 1 90 ? 8.687 -2.332 0.449 1.00 92.00 90 PHE A CA 1
ATOM 709 C C . PHE A 1 90 ? 8.780 -1.270 1.549 1.00 92.00 90 PHE A C 1
ATOM 711 O O . PHE A 1 90 ? 8.281 -1.489 2.654 1.00 92.00 90 PHE A O 1
ATOM 718 N N . GLN A 1 91 ? 9.328 -0.087 1.255 1.00 93.19 91 GLN A N 1
ATOM 719 C CA . GLN A 1 91 ? 9.304 1.033 2.203 1.00 93.19 91 GLN A CA 1
ATOM 720 C C . GLN A 1 91 ? 7.866 1.438 2.559 1.00 93.19 91 GLN A C 1
ATOM 722 O O . GLN A 1 91 ? 7.537 1.629 3.731 1.00 93.19 91 GLN A O 1
ATOM 727 N N . GLN A 1 92 ? 6.985 1.529 1.560 1.00 94.19 92 GLN A N 1
ATOM 728 C CA . GLN A 1 92 ? 5.575 1.861 1.778 1.00 94.19 92 GLN A CA 1
ATOM 729 C C . GLN A 1 92 ? 4.821 0.743 2.507 1.00 94.19 92 GLN A C 1
ATOM 731 O O . GLN A 1 92 ? 3.991 1.032 3.368 1.00 94.19 92 GLN A O 1
ATOM 736 N N . LEU A 1 93 ? 5.155 -0.522 2.245 1.00 94.31 93 LEU A N 1
ATOM 737 C CA . LEU A 1 93 ? 4.647 -1.658 3.008 1.00 94.31 93 LEU A CA 1
ATOM 738 C C . LEU A 1 93 ? 5.017 -1.520 4.487 1.00 94.31 93 LEU A C 1
ATOM 740 O O . LEU A 1 93 ? 4.135 -1.605 5.335 1.00 94.31 93 LEU A O 1
ATOM 744 N N . GLY A 1 94 ? 6.280 -1.217 4.803 1.00 94.62 94 GLY A N 1
ATOM 745 C CA . GLY A 1 94 ? 6.721 -0.969 6.178 1.00 94.62 94 GLY A CA 1
ATOM 746 C C . GLY A 1 94 ? 5.923 0.145 6.869 1.00 94.62 94 GLY A C 1
ATOM 747 O O . GLY A 1 94 ? 5.492 -0.015 8.015 1.00 94.62 94 GLY A O 1
ATOM 748 N N . MET A 1 95 ? 5.632 1.236 6.153 1.00 94.75 95 MET A N 1
ATOM 749 C CA . MET A 1 95 ? 4.768 2.309 6.657 1.00 94.75 95 MET A CA 1
ATOM 750 C C . MET A 1 95 ? 3.348 1.812 6.953 1.00 94.75 95 MET A C 1
ATOM 752 O O . MET A 1 95 ? 2.836 2.059 8.047 1.00 94.75 95 MET A O 1
ATOM 756 N N . LEU A 1 96 ? 2.726 1.063 6.035 1.00 93.62 96 LEU A N 1
ATOM 757 C CA . LEU A 1 96 ? 1.396 0.483 6.250 1.00 93.62 96 LEU A CA 1
ATOM 758 C C . LEU A 1 96 ? 1.374 -0.446 7.467 1.00 93.62 96 LEU A C 1
ATOM 760 O O . LEU A 1 96 ? 0.488 -0.312 8.313 1.00 93.62 96 LEU A O 1
ATOM 764 N N . VAL A 1 97 ? 2.373 -1.327 7.602 1.00 94.31 97 VAL A N 1
ATOM 765 C CA . VAL A 1 97 ? 2.520 -2.224 8.759 1.00 94.31 97 VAL A CA 1
ATOM 766 C C . VAL A 1 97 ? 2.591 -1.433 10.069 1.00 94.31 97 VAL A C 1
ATOM 768 O O . VAL A 1 97 ? 1.929 -1.802 11.041 1.00 94.31 97 VAL A O 1
ATOM 771 N N . SER A 1 98 ? 3.311 -0.306 10.095 1.00 94.44 98 SER A N 1
ATOM 772 C CA . SER A 1 98 ? 3.411 0.544 11.290 1.00 94.44 98 SER A CA 1
ATOM 773 C C . SER A 1 98 ? 2.060 1.132 11.734 1.00 94.44 98 SER A C 1
ATOM 775 O O . SER A 1 98 ? 1.811 1.287 12.934 1.00 94.44 98 SER A O 1
ATOM 777 N N . PHE A 1 99 ? 1.159 1.410 10.784 1.00 92.88 99 PHE A N 1
ATOM 778 C CA . PHE A 1 99 ? -0.171 1.956 11.061 1.00 92.88 99 PHE A CA 1
ATOM 779 C C . PHE A 1 99 ? -1.151 0.887 11.534 1.00 92.88 99 PHE A C 1
ATOM 781 O O . PHE A 1 99 ? -1.886 1.109 12.497 1.00 92.88 99 PHE A O 1
ATOM 788 N N . VAL A 1 100 ? -1.148 -0.283 10.891 1.00 93.50 100 VAL A N 1
ATOM 789 C CA . VAL A 1 100 ? -2.123 -1.345 11.186 1.00 93.50 100 VAL A CA 1
ATOM 790 C C . VAL A 1 100 ? -1.701 -2.278 12.318 1.00 93.50 100 VAL A C 1
ATOM 792 O O . VAL A 1 100 ? -2.538 -2.988 12.879 1.00 93.50 100 VAL A O 1
ATOM 795 N N . ARG A 1 101 ? -0.421 -2.253 12.707 1.00 92.19 101 ARG A N 1
ATOM 796 C CA . ARG A 1 101 ? 0.127 -2.983 13.858 1.00 92.19 101 ARG A CA 1
ATOM 797 C C . ARG A 1 101 ? -0.223 -4.477 13.797 1.00 92.19 101 ARG A C 1
ATOM 799 O O . ARG A 1 101 ? 0.037 -5.144 12.801 1.00 92.19 101 ARG A O 1
ATOM 806 N N . SER A 1 102 ? -0.831 -5.023 14.850 1.00 94.69 102 SER A N 1
ATOM 807 C CA . SER A 1 102 ? -1.183 -6.442 14.963 1.00 94.69 102 SER A CA 1
ATOM 808 C C . SER A 1 102 ? -2.207 -6.920 13.931 1.00 94.69 102 SER A C 1
ATOM 810 O O . SER A 1 102 ? -2.305 -8.127 13.718 1.00 94.69 102 SER A O 1
ATOM 812 N N . HIS A 1 103 ? -2.935 -6.021 13.260 1.00 95.19 103 HIS A N 1
ATOM 813 C CA . HIS A 1 103 ? -3.908 -6.400 12.233 1.00 95.19 103 HIS A CA 1
ATOM 814 C C . HIS A 1 103 ? -3.262 -6.912 10.938 1.00 95.19 103 HIS A C 1
ATOM 816 O O . HIS A 1 103 ? -3.962 -7.479 10.104 1.00 95.19 103 HIS A O 1
ATOM 822 N N . ILE A 1 104 ? -1.939 -6.779 10.775 1.00 96.38 104 ILE A N 1
ATOM 823 C CA . ILE A 1 104 ? -1.222 -7.332 9.618 1.00 96.38 104 ILE A CA 1
ATOM 824 C C . ILE A 1 104 ? -1.070 -8.860 9.667 1.00 96.38 104 ILE A C 1
ATOM 826 O O . ILE A 1 104 ? -0.791 -9.471 8.642 1.00 96.38 104 ILE A O 1
ATOM 830 N N . ARG A 1 105 ? -1.258 -9.486 10.841 1.00 96.12 105 ARG A N 1
ATOM 831 C CA . ARG A 1 105 ? -1.006 -10.922 11.080 1.00 96.12 105 ARG A CA 1
ATOM 832 C C . ARG A 1 105 ? -1.512 -11.861 9.973 1.00 96.12 105 ARG A C 1
ATOM 834 O O . ARG A 1 105 ? -0.728 -12.719 9.585 1.00 96.12 105 ARG A O 1
ATOM 841 N N . PRO A 1 106 ? -2.732 -11.702 9.419 1.00 97.31 106 PRO A N 1
ATOM 842 C CA . PRO A 1 106 ? -3.230 -12.591 8.365 1.00 97.31 106 PRO A CA 1
ATOM 843 C C . PRO A 1 106 ? -2.414 -12.569 7.063 1.00 97.31 106 PRO A C 1
ATOM 845 O O . PRO A 1 106 ? -2.513 -13.500 6.277 1.00 97.31 106 PRO A O 1
ATOM 848 N N . TYR A 1 107 ? -1.629 -11.516 6.825 1.00 96.56 107 TYR A N 1
ATOM 849 C CA . TYR A 1 107 ? -0.828 -11.325 5.611 1.00 96.56 107 TYR A CA 1
ATOM 850 C C . TYR A 1 107 ? 0.666 -11.582 5.844 1.00 96.56 107 TYR A C 1
ATOM 852 O O . TYR A 1 107 ? 1.468 -11.410 4.928 1.00 96.56 107 TYR A O 1
ATOM 860 N N . MET A 1 108 ? 1.068 -11.942 7.069 1.00 95.06 108 MET A N 1
ATOM 861 C CA . MET A 1 108 ? 2.486 -12.013 7.429 1.00 95.06 108 MET A CA 1
ATOM 862 C C . MET A 1 108 ? 3.243 -13.099 6.681 1.00 95.06 108 MET A C 1
ATOM 864 O O . MET A 1 108 ? 4.354 -12.831 6.235 1.00 95.06 108 MET A O 1
ATOM 868 N N . ASP A 1 109 ? 2.644 -14.272 6.490 1.00 96.12 109 ASP A N 1
ATOM 869 C CA . ASP A 1 109 ? 3.296 -15.366 5.764 1.00 96.12 109 ASP A CA 1
ATOM 870 C C . ASP A 1 109 ? 3.637 -14.951 4.327 1.00 96.12 109 ASP A C 1
ATOM 872 O O . ASP A 1 109 ? 4.743 -15.195 3.843 1.00 96.12 109 ASP A O 1
ATOM 876 N N . GLU A 1 110 ? 2.725 -14.238 3.661 1.00 94.88 110 GLU A N 1
ATOM 877 C CA . GLU A 1 110 ? 2.943 -13.745 2.301 1.00 94.88 110 GLU A CA 1
ATOM 878 C C . GLU A 1 110 ? 3.979 -12.614 2.255 1.00 94.88 110 GLU A C 1
ATOM 880 O O . GLU A 1 110 ? 4.816 -12.582 1.354 1.00 94.88 110 GLU A O 1
ATOM 885 N N . ILE A 1 111 ? 3.981 -11.719 3.246 1.00 94.88 111 ILE A N 1
ATOM 886 C CA . ILE A 1 111 ? 4.984 -10.651 3.358 1.00 94.88 111 ILE A CA 1
ATOM 887 C C . ILE A 1 111 ? 6.383 -11.234 3.578 1.00 94.88 111 ILE A C 1
ATOM 889 O O . ILE A 1 111 ? 7.323 -10.809 2.914 1.00 94.88 111 ILE A O 1
ATOM 893 N N . VAL A 1 112 ? 6.531 -12.209 4.477 1.00 94.81 112 VAL A N 1
ATOM 894 C CA . VAL A 1 112 ? 7.821 -12.861 4.748 1.00 94.81 112 VAL A CA 1
ATOM 895 C C . VAL A 1 112 ? 8.295 -13.655 3.534 1.00 94.81 112 VAL A C 1
ATOM 897 O O . VAL A 1 112 ? 9.484 -13.630 3.222 1.00 94.81 112 VAL A O 1
ATOM 900 N N . THR A 1 113 ? 7.375 -14.315 2.825 1.00 93.38 113 THR A N 1
ATOM 901 C CA . THR A 1 113 ? 7.684 -14.995 1.559 1.00 93.38 113 THR A CA 1
ATOM 902 C C . THR A 1 113 ? 8.219 -13.997 0.535 1.00 93.38 113 THR A C 1
ATOM 904 O O . THR A 1 113 ? 9.308 -14.200 0.016 1.00 93.38 113 THR A O 1
ATOM 907 N N . LEU A 1 114 ? 7.541 -12.859 0.340 1.00 90.62 114 LEU A N 1
ATOM 908 C CA . LEU A 1 114 ? 8.030 -11.804 -0.551 1.00 90.62 114 LEU A CA 1
ATOM 909 C C . LEU A 1 114 ? 9.391 -11.262 -0.117 1.00 90.62 114 LEU A C 1
ATOM 911 O O . LEU A 1 114 ? 10.273 -11.111 -0.947 1.00 90.62 114 LEU A O 1
ATOM 915 N N . MET A 1 115 ? 9.601 -10.986 1.169 1.00 89.31 115 MET A N 1
ATOM 916 C CA . MET A 1 115 ? 10.913 -10.531 1.633 1.00 89.31 115 MET A CA 1
ATOM 917 C C . MET A 1 115 ? 12.015 -11.540 1.305 1.00 89.31 115 MET A C 1
ATOM 919 O O . MET A 1 115 ? 13.097 -11.122 0.927 1.00 89.31 115 MET A O 1
ATOM 923 N N . ARG A 1 116 ? 11.743 -12.845 1.423 1.00 88.06 116 ARG A N 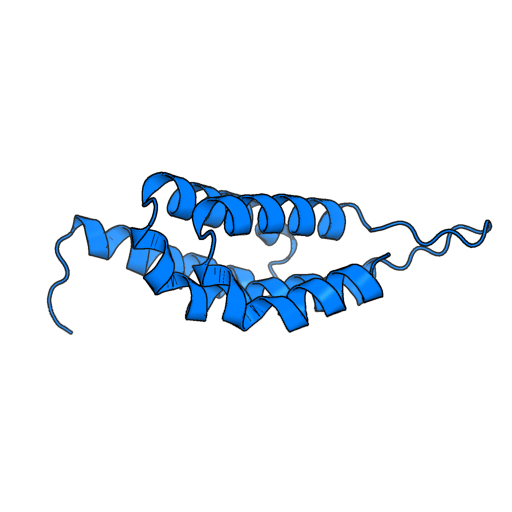1
ATOM 924 C CA . ARG A 1 116 ? 12.700 -13.900 1.070 1.00 88.06 116 ARG A CA 1
ATOM 925 C C . ARG A 1 116 ? 12.951 -13.981 -0.435 1.00 88.06 116 ARG A C 1
ATOM 927 O O . ARG A 1 116 ? 14.084 -14.211 -0.827 1.00 88.06 116 ARG A O 1
ATOM 934 N N . ASP A 1 117 ? 11.919 -13.817 -1.255 1.00 83.81 117 ASP A N 1
ATOM 935 C CA . ASP A 1 117 ? 12.041 -13.902 -2.716 1.00 83.81 117 ASP A CA 1
ATOM 936 C C . ASP A 1 117 ? 12.876 -12.747 -3.305 1.00 83.81 117 ASP A C 1
ATOM 938 O O . ASP A 1 117 ? 13.464 -12.891 -4.379 1.00 83.81 117 ASP A O 1
ATOM 942 N N . PHE A 1 118 ? 12.917 -11.614 -2.594 1.00 78.56 118 PHE A N 1
ATOM 943 C CA . PHE A 1 118 ? 13.583 -10.369 -2.987 1.00 78.56 118 PHE A CA 1
ATOM 944 C C . PHE A 1 118 ? 14.875 -10.054 -2.202 1.00 78.56 118 PHE A C 1
ATOM 946 O O . PHE A 1 118 ? 15.444 -8.980 -2.413 1.00 78.56 118 PHE A O 1
ATOM 953 N N . TRP A 1 119 ? 15.304 -10.937 -1.294 1.00 75.56 119 TRP A N 1
ATOM 954 C CA . TRP A 1 119 ? 16.561 -10.828 -0.539 1.00 75.56 119 TRP A CA 1
ATOM 955 C C . TRP A 1 119 ? 17.686 -11.565 -1.257 1.00 75.56 119 TRP A C 1
ATOM 957 O O . TRP A 1 119 ? 18.778 -10.972 -1.374 1.00 75.56 119 TRP A O 1
#

InterPro domains:
  IPR011989 Armadillo-like helical [G3DSA:1.25.10.10] (6-119)
  IPR016024 Armadillo-type fold [SSF48371] (7-118)
  IPR024585 Serine/threonine-protein kinase mTOR domain [PF11865] (7-101)
  IPR024585 Serine/threonine-protein kinase mTOR domain [SM01346] (3-101)
  IPR050517 DNA Damage Response and Repair Kinase [PTHR11139] (6-116)